Protein AF-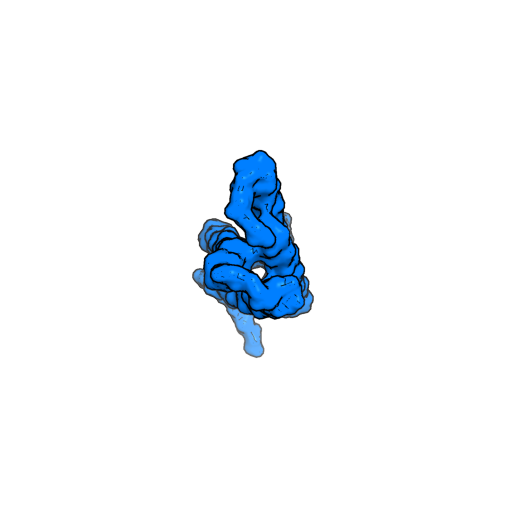A0AA87UXA3-F1 (afdb_monomer_lite)

Secondary structure (DSSP, 8-state):
------TT-HHHHHHHHHHHHHHHHHHHHHHHHHHH-TT-TTHHHHHIIIIIHHHHHHHHHHHHHHHHH----THHHHHHHHHHHHHHHHHHHHHHHTT---TTHHHHHHHHHHHHHHHHHHHHHHHHHTTTTPPPPTTTT--------

Foldseek 3Di:
DPDDLCLPALLVVQVVLLVQLLVQLLVVLVVVCCVPPVPDVDPPVLCCLLRVVLSVQLSCQQSVCCVVVSAHALVSLLVSLVVSLVVLQVVLVCCVVVVPPPPPNSVSNNVSSVSSNVSSVVSSVVCCVVVNHPPDPPPPPPPPPPDDD

Radius of gyration: 19.17 Å; chains: 1; bounding box: 57×32×57 Å

pLDDT: mean 79.08, std 15.42, range [34.88, 95.94]

Organism: NCBI:txid153730

Structure (mmCIF, N/CA/C/O backbone):
data_AF-A0AA87UXA3-F1
#
_entry.id   AF-A0AA87UXA3-F1
#
loop_
_atom_site.group_PDB
_atom_site.id
_atom_site.type_symbol
_atom_site.label_atom_id
_atom_site.label_alt_id
_atom_site.label_comp_id
_atom_site.label_asym_id
_atom_site.label_entity_id
_atom_site.label_seq_id
_atom_site.pdbx_PDB_ins_code
_atom_site.Cartn_x
_atom_site.Cartn_y
_atom_site.Cartn_z
_atom_site.occupancy
_atom_site.B_iso_or_equiv
_atom_site.auth_seq_id
_atom_site.auth_comp_id
_atom_site.auth_asym_id
_atom_site.auth_atom_id
_atom_site.pdbx_PDB_model_num
ATOM 1 N N . MET A 1 1 ? 9.590 -13.457 -29.062 1.00 35.91 1 MET A N 1
ATOM 2 C CA . MET A 1 1 ? 8.870 -12.183 -29.247 1.00 35.91 1 MET A CA 1
ATOM 3 C C . MET A 1 1 ? 9.373 -11.256 -28.170 1.00 35.91 1 MET A C 1
ATOM 5 O O . MET A 1 1 ? 8.974 -11.410 -27.021 1.00 35.91 1 MET A O 1
ATOM 9 N N . ASP A 1 2 ? 10.310 -10.388 -28.530 1.00 34.88 2 ASP A N 1
ATOM 10 C CA . ASP A 1 2 ? 10.776 -9.326 -27.649 1.00 34.88 2 ASP A CA 1
ATOM 11 C C . ASP A 1 2 ? 9.649 -8.304 -27.552 1.00 34.88 2 ASP A C 1
ATOM 13 O O . ASP A 1 2 ? 9.293 -7.643 -28.525 1.00 34.88 2 ASP A O 1
ATOM 17 N N . VAL A 1 3 ? 8.988 -8.277 -26.399 1.00 38.62 3 VAL A N 1
ATOM 18 C CA . VAL A 1 3 ? 7.979 -7.267 -26.102 1.00 38.62 3 VAL A CA 1
ATOM 19 C C . VAL A 1 3 ? 8.755 -5.980 -25.870 1.00 38.62 3 VAL A C 1
ATOM 21 O O . VAL A 1 3 ? 9.423 -5.855 -24.844 1.00 38.62 3 VAL A O 1
ATOM 24 N N . GLU A 1 4 ? 8.708 -5.055 -26.831 1.00 43.94 4 GLU A N 1
ATOM 25 C CA . GLU A 1 4 ? 9.166 -3.682 -26.616 1.00 43.94 4 GLU A CA 1
ATOM 26 C C . GLU A 1 4 ? 8.577 -3.194 -25.284 1.00 43.94 4 GLU A C 1
ATOM 28 O O . GLU A 1 4 ? 7.349 -3.223 -25.115 1.00 43.94 4 GLU A O 1
ATOM 33 N N . PRO A 1 5 ? 9.404 -2.789 -24.302 1.00 47.62 5 PRO A N 1
ATOM 34 C CA . PRO A 1 5 ? 8.876 -2.180 -23.098 1.00 47.62 5 PRO A CA 1
ATOM 35 C C . PRO A 1 5 ? 8.094 -0.956 -23.554 1.00 47.62 5 PRO A C 1
ATOM 37 O O . PRO A 1 5 ? 8.627 -0.092 -24.245 1.00 47.62 5 PRO A O 1
ATOM 40 N N . SER A 1 6 ? 6.801 -0.923 -23.240 1.00 48.78 6 SER A N 1
ATOM 41 C CA . SER A 1 6 ? 5.875 0.115 -23.676 1.00 48.78 6 SER A CA 1
ATOM 42 C C . SER A 1 6 ? 6.315 1.482 -23.137 1.00 48.78 6 SER A C 1
ATOM 44 O O . SER A 1 6 ? 5.823 1.955 -22.110 1.00 48.78 6 SER A O 1
ATOM 46 N N . HIS A 1 7 ? 7.239 2.135 -23.837 1.00 49.59 7 HIS A N 1
ATOM 47 C CA . HIS A 1 7 ? 7.732 3.475 -23.534 1.00 49.59 7 HIS A CA 1
ATOM 48 C C . HIS A 1 7 ? 6.637 4.542 -23.718 1.00 49.59 7 HIS A C 1
ATOM 50 O O . HIS A 1 7 ? 6.808 5.678 -23.285 1.00 49.59 7 HIS A O 1
ATOM 56 N N . GLY A 1 8 ? 5.491 4.181 -24.313 1.00 54.62 8 GLY A N 1
ATOM 57 C CA . GLY A 1 8 ? 4.381 5.096 -24.578 1.00 54.62 8 GLY A CA 1
ATOM 58 C C . GLY A 1 8 ? 3.551 5.499 -23.353 1.00 54.62 8 GLY A C 1
ATOM 59 O O . GLY A 1 8 ? 2.986 6.590 -23.353 1.00 54.62 8 GLY A O 1
ATOM 60 N N . HIS A 1 9 ? 3.473 4.672 -22.296 1.00 67.69 9 HIS A N 1
ATOM 61 C CA . HIS A 1 9 ? 2.507 4.892 -21.203 1.00 67.69 9 HIS A CA 1
ATOM 62 C C . HIS A 1 9 ? 3.033 4.477 -19.807 1.00 67.69 9 HIS A C 1
ATOM 64 O O . HIS A 1 9 ? 2.646 3.434 -19.276 1.00 67.69 9 HIS A O 1
ATOM 70 N N . PRO A 1 10 ? 3.871 5.307 -19.156 1.00 69.50 10 PRO A N 1
ATOM 71 C CA . PRO A 1 10 ? 4.518 4.992 -17.873 1.00 69.50 10 PRO A CA 1
ATOM 72 C C . PRO A 1 10 ? 3.536 4.786 -16.708 1.00 69.50 10 PRO A C 1
ATOM 74 O O . PRO A 1 10 ? 3.809 4.001 -15.802 1.00 69.50 10 PRO A O 1
ATOM 77 N N . VAL A 1 11 ? 2.370 5.439 -16.744 1.00 77.06 11 VAL A N 1
ATOM 78 C CA . VAL A 1 11 ? 1.296 5.246 -15.753 1.00 77.06 11 VAL A CA 1
ATOM 79 C C . VAL A 1 11 ? 0.658 3.862 -15.894 1.00 77.06 11 VAL A C 1
ATOM 81 O O . VAL A 1 11 ? 0.446 3.189 -14.891 1.00 77.06 11 VAL A O 1
ATOM 84 N N . LEU A 1 12 ? 0.410 3.398 -17.126 1.00 77.19 12 LEU A N 1
ATOM 85 C CA . LEU A 1 12 ? -0.132 2.056 -17.371 1.00 77.19 12 LEU A CA 1
ATOM 86 C C . LEU A 1 12 ? 0.876 0.969 -16.972 1.00 77.19 12 LEU A C 1
ATOM 88 O O . LEU A 1 12 ? 0.487 -0.037 -16.384 1.00 77.19 12 LEU A O 1
ATOM 92 N N . ALA A 1 13 ? 2.170 1.204 -17.212 1.00 74.31 13 ALA A N 1
ATOM 93 C CA . ALA A 1 13 ? 3.235 0.304 -16.769 1.00 74.31 13 ALA A CA 1
ATOM 94 C C . ALA A 1 13 ? 3.305 0.191 -15.232 1.00 74.31 13 ALA A C 1
ATOM 96 O O . ALA A 1 13 ? 3.486 -0.904 -14.705 1.00 74.31 13 ALA A O 1
ATOM 97 N N . ALA A 1 14 ? 3.102 1.298 -14.507 1.00 81.56 14 ALA A N 1
ATOM 98 C CA . ALA A 1 14 ? 3.055 1.306 -13.044 1.00 81.56 14 ALA A CA 1
ATOM 99 C C . ALA A 1 14 ? 1.743 0.734 -12.469 1.00 81.56 14 ALA A C 1
ATOM 101 O O . ALA A 1 14 ? 1.750 0.181 -11.368 1.00 81.56 14 ALA A O 1
ATOM 102 N N . ALA A 1 15 ? 0.628 0.823 -13.203 1.00 84.00 15 ALA A N 1
ATOM 103 C CA . ALA A 1 15 ? -0.689 0.394 -12.731 1.00 84.00 15 ALA A CA 1
ATOM 104 C C . ALA A 1 15 ? -0.759 -1.108 -12.413 1.00 84.00 15 ALA A C 1
ATOM 106 O O . ALA A 1 15 ? -1.374 -1.489 -11.420 1.00 84.00 15 ALA A O 1
ATOM 107 N N . GLY A 1 16 ? -0.097 -1.957 -13.208 1.00 86.38 16 GLY A N 1
ATOM 108 C CA . GLY A 1 16 ? -0.057 -3.405 -12.973 1.00 86.38 16 GLY A CA 1
ATOM 109 C C . GLY A 1 16 ? 0.545 -3.768 -11.606 1.00 86.38 16 GLY A C 1
ATOM 110 O O . GLY A 1 16 ? -0.147 -4.364 -10.779 1.00 86.38 16 GLY A O 1
ATOM 111 N N . PRO A 1 17 ? 1.801 -3.378 -11.321 1.00 87.25 17 PRO A N 1
ATOM 112 C CA . PRO A 1 17 ? 2.413 -3.554 -10.004 1.00 87.25 17 PRO A CA 1
ATOM 113 C C . PRO A 1 17 ? 1.609 -2.934 -8.858 1.00 87.25 17 PRO A C 1
ATOM 115 O O . PRO A 1 17 ? 1.471 -3.561 -7.809 1.00 87.25 17 PRO A O 1
ATOM 118 N N . VAL A 1 18 ? 1.046 -1.737 -9.059 1.00 90.56 18 VAL A N 1
ATOM 119 C CA . VAL A 1 18 ? 0.206 -1.063 -8.056 1.00 90.56 18 VAL A CA 1
ATOM 120 C C . VAL A 1 18 ? -1.025 -1.896 -7.709 1.00 90.56 18 VAL A C 1
ATOM 122 O O . VAL A 1 18 ? -1.293 -2.114 -6.529 1.00 90.56 18 VAL A O 1
ATOM 125 N N . ALA A 1 19 ? -1.732 -2.422 -8.710 1.00 91.81 19 ALA A N 1
ATOM 126 C CA . ALA A 1 19 ? -2.896 -3.273 -8.491 1.00 91.81 19 ALA A CA 1
ATOM 127 C C . ALA A 1 19 ? -2.530 -4.554 -7.723 1.00 91.81 19 ALA A C 1
ATOM 129 O O . ALA A 1 19 ? -3.233 -4.927 -6.787 1.00 91.81 19 ALA A O 1
ATOM 130 N N . ILE A 1 20 ? -1.406 -5.195 -8.065 1.00 92.50 20 ILE A N 1
ATOM 131 C CA . ILE A 1 20 ? -0.935 -6.407 -7.376 1.00 92.50 20 ILE A CA 1
ATOM 132 C C . ILE A 1 20 ? -0.653 -6.119 -5.897 1.00 92.50 20 ILE A C 1
ATOM 134 O O . ILE A 1 20 ? -1.119 -6.857 -5.029 1.00 92.50 20 ILE A O 1
ATOM 138 N N . VAL A 1 21 ? 0.083 -5.043 -5.599 1.00 93.69 21 VAL A N 1
ATOM 139 C CA . VAL A 1 21 ? 0.395 -4.659 -4.214 1.00 93.69 21 VAL A CA 1
ATOM 140 C C . VAL A 1 21 ? -0.877 -4.310 -3.446 1.00 93.69 21 VAL A C 1
ATOM 142 O O . VAL A 1 21 ? -1.034 -4.789 -2.328 1.00 93.69 21 VAL A O 1
ATOM 145 N N . ALA A 1 22 ? -1.795 -3.540 -4.036 1.00 93.06 22 ALA A N 1
ATOM 146 C CA . ALA A 1 22 ? -3.047 -3.152 -3.386 1.00 93.06 22 ALA A CA 1
ATOM 147 C C . ALA A 1 22 ? -3.920 -4.371 -3.043 1.00 93.06 22 ALA A C 1
ATOM 149 O O . ALA A 1 22 ? -4.446 -4.461 -1.936 1.00 93.06 22 ALA A O 1
ATOM 150 N N . VAL A 1 23 ? -4.033 -5.345 -3.954 1.00 94.75 23 VAL A N 1
ATOM 151 C CA . VAL A 1 23 ? -4.788 -6.585 -3.706 1.00 94.75 23 VAL A CA 1
ATOM 152 C C . VAL A 1 23 ? -4.121 -7.432 -2.619 1.00 94.75 23 VAL A C 1
ATOM 154 O O . VAL A 1 23 ? -4.810 -7.901 -1.713 1.00 94.75 23 VAL A O 1
ATOM 157 N N . LEU A 1 24 ? -2.794 -7.604 -2.667 1.00 93.50 24 LEU A N 1
ATOM 158 C CA . LEU A 1 24 ? -2.052 -8.339 -1.635 1.00 93.50 24 LEU A CA 1
ATOM 159 C C . LEU A 1 24 ? -2.188 -7.673 -0.262 1.00 93.50 24 LEU A C 1
ATOM 161 O O . LEU A 1 24 ? -2.478 -8.349 0.723 1.00 93.50 24 LEU A O 1
ATOM 165 N N . HIS A 1 25 ? -2.023 -6.352 -0.205 1.00 95.94 25 HIS A N 1
ATOM 166 C CA . HIS A 1 25 ? -2.160 -5.567 1.018 1.00 95.94 25 HIS A CA 1
ATOM 167 C C . HIS A 1 25 ? -3.565 -5.678 1.605 1.00 95.94 25 HIS A C 1
ATOM 169 O O . HIS A 1 25 ? -3.700 -5.959 2.797 1.00 95.94 25 HIS A O 1
ATOM 175 N N . ALA A 1 26 ? -4.598 -5.516 0.774 1.00 93.06 26 ALA A N 1
ATOM 176 C CA . ALA A 1 26 ? -5.981 -5.636 1.206 1.00 93.06 26 ALA A CA 1
ATOM 177 C C . ALA A 1 26 ? -6.280 -7.042 1.737 1.00 93.06 26 ALA A C 1
ATOM 179 O O . ALA A 1 26 ? -6.856 -7.172 2.816 1.00 93.06 26 ALA A O 1
ATOM 180 N N . ALA A 1 27 ? -5.850 -8.091 1.032 1.00 93.19 27 ALA A N 1
ATOM 181 C CA . ALA A 1 27 ? -6.078 -9.473 1.444 1.00 93.19 27 ALA A CA 1
ATOM 182 C C . ALA A 1 27 ? -5.387 -9.804 2.777 1.00 93.19 27 ALA A C 1
ATOM 184 O O . ALA A 1 27 ? -6.036 -10.299 3.699 1.00 93.19 27 ALA A O 1
ATOM 185 N N . VAL A 1 28 ? -4.092 -9.490 2.904 1.00 93.88 28 VAL A N 1
ATOM 186 C CA . VAL A 1 28 ? -3.310 -9.794 4.113 1.00 93.88 28 VAL A CA 1
ATOM 187 C C . VAL A 1 28 ? -3.802 -8.975 5.304 1.00 93.88 28 VAL A C 1
ATOM 189 O O . VAL A 1 28 ? -4.028 -9.536 6.374 1.00 93.88 28 VAL A O 1
ATOM 192 N N . SER A 1 29 ? -4.038 -7.673 5.127 1.00 91.12 29 SER A N 1
ATOM 193 C CA . SER A 1 29 ? -4.539 -6.819 6.210 1.00 91.12 29 SER A CA 1
ATOM 194 C C . SER A 1 29 ? -5.933 -7.248 6.665 1.00 91.12 29 SER A C 1
ATOM 196 O O . SER A 1 29 ? -6.178 -7.336 7.863 1.00 91.12 29 SER A O 1
ATOM 198 N N . THR A 1 30 ? -6.830 -7.595 5.735 1.00 89.19 30 THR A N 1
ATOM 199 C CA . THR A 1 30 ? -8.170 -8.098 6.087 1.00 89.19 30 THR A CA 1
ATOM 200 C C . THR A 1 30 ? -8.087 -9.409 6.866 1.00 89.19 30 THR A C 1
ATOM 202 O O . THR A 1 30 ? -8.783 -9.563 7.866 1.00 89.19 30 THR A O 1
ATOM 205 N N . ALA A 1 31 ? -7.210 -10.332 6.457 1.00 89.69 31 ALA A N 1
ATOM 206 C CA . ALA A 1 31 ? -7.006 -11.591 7.168 1.00 89.69 31 ALA A CA 1
ATOM 207 C C . ALA A 1 31 ? -6.466 -11.376 8.594 1.00 89.69 31 ALA A C 1
ATOM 209 O O . ALA A 1 31 ? -6.929 -12.032 9.524 1.00 89.69 31 ALA A O 1
ATOM 210 N N . ILE A 1 32 ? -5.530 -10.437 8.780 1.00 88.06 32 ILE A N 1
ATOM 211 C CA . ILE A 1 32 ? -4.997 -10.083 10.105 1.00 88.06 32 ILE A CA 1
ATOM 212 C C . ILE A 1 32 ? -6.095 -9.479 10.984 1.00 88.06 32 ILE A C 1
ATOM 214 O O . ILE A 1 32 ? -6.258 -9.909 12.122 1.00 88.06 32 ILE A O 1
ATOM 218 N N . ILE A 1 33 ? -6.869 -8.525 10.461 1.00 84.44 33 ILE A N 1
ATOM 219 C CA . ILE A 1 33 ? -7.955 -7.877 11.211 1.00 84.44 33 ILE A CA 1
ATOM 220 C C . ILE A 1 33 ? -8.983 -8.922 11.657 1.00 84.44 33 ILE A C 1
ATOM 222 O O . ILE A 1 33 ? -9.305 -8.989 12.839 1.00 84.44 33 ILE A O 1
ATOM 226 N N . ALA A 1 34 ? -9.419 -9.796 10.744 1.00 84.19 34 ALA A N 1
ATOM 227 C CA . ALA A 1 34 ? -10.364 -10.866 11.056 1.00 84.19 34 ALA A CA 1
ATOM 228 C C . ALA A 1 34 ? -9.839 -11.853 12.118 1.00 84.19 34 ALA A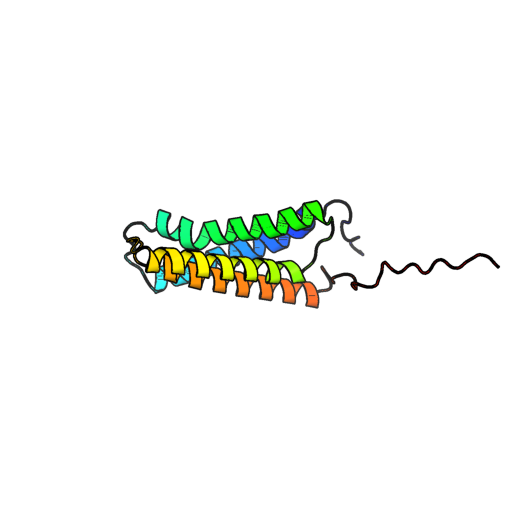 C 1
ATOM 230 O O . ALA A 1 34 ? -10.634 -12.442 12.846 1.00 84.19 34 ALA A O 1
ATOM 231 N N . ALA A 1 35 ? -8.519 -12.045 12.207 1.00 85.19 35 ALA A N 1
ATOM 232 C CA . ALA A 1 35 ? -7.899 -12.945 13.176 1.00 85.19 35 ALA A CA 1
ATOM 233 C C . ALA A 1 35 ? -7.661 -12.303 14.556 1.00 85.19 35 ALA A C 1
ATOM 235 O O . ALA A 1 35 ? -7.709 -13.008 15.562 1.00 85.19 35 ALA A O 1
ATOM 236 N N . VAL A 1 36 ? -7.362 -11.000 14.614 1.00 82.00 36 VAL A N 1
ATOM 237 C CA . VAL A 1 36 ? -6.942 -10.311 15.850 1.00 82.00 36 VAL A CA 1
ATOM 238 C C . VAL A 1 36 ? -8.105 -9.600 16.546 1.00 82.00 36 VAL A C 1
ATOM 240 O O . VAL A 1 36 ? -8.145 -9.565 17.774 1.00 82.00 36 VAL A O 1
ATOM 243 N N . GLU A 1 37 ? -9.064 -9.064 15.790 1.00 74.25 37 GLU A N 1
ATOM 244 C CA . GLU A 1 37 ? -10.203 -8.307 16.322 1.00 74.25 37 GLU A CA 1
ATOM 245 C C . GLU A 1 37 ? -11.507 -8.758 15.630 1.00 74.25 37 GLU A C 1
ATOM 247 O O . GLU A 1 37 ? -11.981 -8.102 14.704 1.00 74.25 37 GLU A O 1
ATOM 252 N N . PRO A 1 38 ? -12.113 -9.889 16.043 1.00 69.31 38 PRO A N 1
ATOM 253 C CA . PRO A 1 38 ? -13.330 -10.400 15.402 1.00 69.31 38 PRO A CA 1
ATOM 254 C C . PRO A 1 38 ? -14.580 -9.540 15.672 1.00 69.31 38 PRO A C 1
ATOM 256 O O . PRO A 1 38 ? -15.500 -9.538 14.860 1.00 69.31 38 PRO A O 1
ATOM 259 N N . ASP A 1 39 ? -14.599 -8.774 16.769 1.00 76.44 39 ASP A N 1
ATOM 260 C CA . ASP A 1 39 ? -15.772 -8.026 17.251 1.00 76.44 39 ASP A CA 1
ATOM 261 C C . ASP A 1 39 ? -15.639 -6.499 17.066 1.00 76.44 39 ASP A C 1
ATOM 263 O O . ASP A 1 39 ? -15.984 -5.713 17.954 1.00 76.44 39 ASP A O 1
ATOM 267 N N . VAL A 1 40 ? -15.109 -6.043 15.924 1.00 71.75 40 VAL A N 1
ATOM 268 C CA . VAL A 1 40 ? -14.972 -4.602 15.638 1.00 71.75 40 VAL A CA 1
ATOM 269 C C . VAL A 1 40 ? -16.362 -3.967 15.441 1.00 71.75 40 VAL A C 1
ATOM 271 O O . VAL A 1 40 ? -17.072 -4.338 14.504 1.00 71.75 40 VAL A O 1
ATOM 274 N N . PRO A 1 41 ? -16.756 -2.972 16.265 1.00 62.72 41 PRO A N 1
ATOM 275 C CA . PRO A 1 41 ? -18.116 -2.420 16.278 1.00 62.72 41 PRO A CA 1
ATOM 276 C C . PRO A 1 41 ? -18.492 -1.609 15.021 1.00 62.72 41 PRO A C 1
ATOM 278 O O . PRO A 1 41 ? -19.669 -1.324 14.822 1.00 62.72 41 PRO A O 1
ATOM 281 N N . ASP A 1 42 ? -17.524 -1.279 14.158 1.00 76.75 42 ASP A N 1
ATOM 282 C CA . ASP A 1 42 ? -17.748 -0.781 12.792 1.00 76.75 42 ASP A CA 1
ATOM 283 C C . ASP A 1 42 ? -16.595 -1.219 11.871 1.00 76.75 42 ASP A C 1
ATOM 285 O O . ASP A 1 42 ? -15.609 -0.502 11.656 1.00 76.75 42 ASP A O 1
ATOM 289 N N . LEU A 1 43 ? -16.701 -2.448 11.356 1.00 80.88 43 LEU A N 1
ATOM 290 C CA . LEU A 1 43 ? -15.686 -3.050 10.488 1.00 80.88 43 LEU A CA 1
ATOM 291 C C . LEU A 1 43 ? -15.437 -2.217 9.223 1.00 80.88 43 LEU A C 1
ATOM 293 O O . LEU A 1 43 ? -14.307 -2.167 8.743 1.00 80.88 43 LEU A O 1
ATOM 297 N N . ALA A 1 44 ? -16.463 -1.552 8.686 1.00 83.94 44 ALA A N 1
ATOM 298 C CA . ALA A 1 44 ? -16.352 -0.809 7.436 1.00 83.94 44 ALA A CA 1
ATOM 299 C C . ALA A 1 44 ? -15.491 0.447 7.608 1.00 83.94 44 ALA A C 1
ATOM 301 O O . ALA A 1 44 ? -14.556 0.653 6.831 1.00 83.94 44 ALA A O 1
ATOM 302 N N . VAL A 1 45 ? -15.754 1.258 8.639 1.00 81.44 45 VAL A N 1
ATOM 303 C CA . VAL A 1 45 ? -14.948 2.457 8.927 1.00 81.44 45 VAL A CA 1
ATOM 304 C C . VAL A 1 45 ? -13.524 2.069 9.313 1.00 81.44 45 VAL A C 1
ATOM 306 O O . VAL A 1 45 ? -12.565 2.669 8.823 1.00 81.44 45 VAL A O 1
ATOM 309 N N . TYR A 1 46 ? -13.376 1.033 10.136 1.00 82.50 46 TYR A N 1
ATOM 310 C CA . TYR A 1 46 ? -12.070 0.531 10.546 1.00 82.50 46 TYR A CA 1
ATOM 311 C C . TYR A 1 46 ? -11.242 0.053 9.345 1.00 82.50 46 TYR A C 1
ATOM 313 O O . TYR A 1 46 ? -10.096 0.468 9.175 1.00 82.50 46 TYR A O 1
ATOM 321 N N . TRP A 1 47 ? -11.836 -0.752 8.461 1.00 88.06 47 TRP A N 1
ATOM 322 C CA . TRP A 1 47 ? -11.184 -1.243 7.248 1.00 88.06 47 TRP A CA 1
ATOM 323 C C . TRP A 1 47 ? -10.854 -0.109 6.270 1.00 88.06 47 TRP A C 1
ATOM 325 O O . TRP A 1 47 ? -9.762 -0.076 5.702 1.00 88.06 47 TRP A O 1
ATOM 335 N N . LEU A 1 48 ? -11.756 0.862 6.106 1.00 88.94 48 LEU A N 1
ATOM 336 C CA . LEU A 1 48 ? -11.533 2.028 5.250 1.00 88.94 48 LEU A CA 1
ATOM 337 C C . LEU A 1 48 ? -10.300 2.828 5.701 1.00 88.94 48 LEU A C 1
ATOM 339 O O . LEU A 1 48 ? -9.450 3.174 4.879 1.00 88.94 48 LEU A O 1
ATOM 343 N N . GLN A 1 49 ? -10.201 3.100 7.003 1.00 85.44 49 GLN A N 1
ATOM 344 C CA . GLN A 1 49 ? -9.123 3.893 7.597 1.00 85.44 49 GLN A CA 1
ATOM 345 C C . GLN A 1 49 ? -7.803 3.125 7.651 1.00 85.44 49 GLN A C 1
ATOM 347 O O . GLN A 1 49 ? -6.758 3.663 7.289 1.00 85.44 49 GLN A O 1
ATOM 352 N N . ALA A 1 50 ? -7.846 1.865 8.081 1.00 85.06 50 ALA A N 1
ATOM 353 C CA . ALA A 1 50 ? -6.645 1.073 8.283 1.00 85.06 50 ALA A CA 1
ATOM 354 C C . ALA A 1 50 ? -6.110 0.486 6.975 1.00 85.06 50 ALA A C 1
ATOM 356 O O . ALA A 1 50 ? -4.901 0.404 6.818 1.00 85.06 50 ALA A O 1
ATOM 357 N N . VAL A 1 51 ? -6.957 0.083 6.025 1.00 88.94 51 VAL A N 1
ATOM 358 C CA . VAL A 1 51 ? -6.535 -0.679 4.835 1.00 88.94 51 VAL A CA 1
ATOM 359 C C . VAL A 1 51 ? -6.617 0.164 3.567 1.00 88.94 51 VAL A C 1
ATOM 361 O O . VAL A 1 51 ? -5.616 0.326 2.865 1.00 88.94 51 VAL A O 1
ATOM 364 N N . LEU A 1 52 ? -7.785 0.736 3.272 1.00 91.44 52 LEU A N 1
ATOM 365 C CA . LEU A 1 52 ? -8.001 1.396 1.984 1.00 91.44 52 LEU A CA 1
ATOM 366 C C . LEU A 1 52 ? -7.216 2.707 1.860 1.00 91.44 52 LEU A C 1
ATOM 368 O O . LEU A 1 52 ? -6.554 2.931 0.847 1.00 91.44 52 LEU A O 1
ATOM 372 N N . LEU A 1 53 ? -7.269 3.563 2.881 1.00 89.06 53 LEU A N 1
ATOM 373 C CA . LEU A 1 53 ? -6.618 4.877 2.870 1.00 89.06 53 LEU A CA 1
ATOM 374 C C . LEU A 1 53 ? -5.097 4.800 2.647 1.00 89.06 53 LEU A C 1
ATOM 376 O O . LEU A 1 53 ? -4.610 5.490 1.747 1.00 89.06 53 LEU A O 1
ATOM 380 N N . PRO A 1 54 ? -4.339 3.941 3.360 1.00 88.94 54 PRO A N 1
ATOM 381 C CA . PRO A 1 54 ? -2.914 3.751 3.089 1.00 88.94 54 PRO A CA 1
ATOM 382 C C . PRO A 1 54 ? -2.636 3.259 1.667 1.00 88.94 54 PRO A C 1
ATOM 384 O O . PRO A 1 54 ? -1.743 3.785 1.002 1.00 88.94 54 PRO A O 1
ATOM 387 N N . SER A 1 55 ? -3.432 2.304 1.174 1.00 92.44 55 SER A N 1
ATOM 388 C CA . SER A 1 55 ? -3.317 1.780 -0.193 1.00 92.44 55 SER A CA 1
ATOM 389 C C . SER A 1 55 ? -3.558 2.857 -1.254 1.00 92.44 55 SER A C 1
ATOM 391 O O . SER A 1 55 ? -2.790 2.968 -2.209 1.00 92.44 55 SER A O 1
ATOM 393 N N . LEU A 1 56 ? -4.592 3.686 -1.082 1.00 92.31 56 LEU A N 1
ATOM 394 C CA . LEU A 1 56 ? -4.905 4.787 -1.996 1.00 92.31 56 LEU A CA 1
ATOM 395 C C . LEU A 1 56 ? -3.828 5.872 -1.960 1.00 92.31 56 LEU A C 1
ATOM 397 O O . LEU A 1 56 ? -3.370 6.309 -3.016 1.00 92.31 56 LEU A O 1
ATOM 401 N N . GLY A 1 57 ? -3.393 6.278 -0.764 1.00 90.25 57 GLY A N 1
ATOM 402 C CA . GLY A 1 57 ? -2.321 7.259 -0.600 1.00 90.25 57 GLY A CA 1
ATOM 403 C C . GLY A 1 57 ? -1.033 6.797 -1.278 1.00 90.25 57 GLY A C 1
ATOM 404 O O . GLY A 1 57 ? -0.432 7.540 -2.054 1.00 90.25 57 GLY A O 1
ATOM 405 N N . TRP A 1 58 ? -0.658 5.536 -1.071 1.00 95.56 58 TRP A N 1
ATOM 406 C CA . TRP A 1 58 ? 0.481 4.917 -1.741 1.00 95.56 58 TRP A CA 1
ATOM 407 C C . TRP A 1 58 ? 0.328 4.863 -3.265 1.00 95.56 58 TRP A C 1
ATOM 409 O O . TRP A 1 58 ? 1.227 5.291 -3.992 1.00 95.56 58 TRP A O 1
ATOM 419 N N . ALA A 1 59 ? -0.812 4.379 -3.763 1.00 91.81 59 ALA A N 1
ATOM 420 C CA . ALA A 1 59 ? -1.069 4.262 -5.195 1.00 91.81 59 ALA A CA 1
ATOM 421 C C . ALA A 1 59 ? -0.988 5.627 -5.894 1.00 91.81 59 ALA A C 1
ATOM 423 O O . ALA A 1 59 ? -0.375 5.740 -6.956 1.00 91.81 59 ALA A O 1
ATOM 424 N N . LEU A 1 60 ? -1.535 6.679 -5.276 1.00 92.25 60 LEU A N 1
ATOM 425 C CA . LEU A 1 60 ? -1.444 8.049 -5.785 1.00 92.25 60 LEU A CA 1
ATOM 426 C C . LEU A 1 60 ? 0.004 8.548 -5.846 1.00 92.25 60 LEU A C 1
ATOM 428 O O . LEU A 1 60 ? 0.379 9.170 -6.840 1.00 92.25 60 LEU A O 1
ATOM 432 N N . LEU A 1 61 ? 0.835 8.244 -4.844 1.00 89.88 61 LEU A N 1
ATOM 433 C CA . LEU A 1 61 ? 2.259 8.597 -4.865 1.00 89.88 61 LEU A CA 1
ATOM 434 C C . LEU A 1 61 ? 2.991 7.907 -6.021 1.00 89.88 61 LEU A C 1
ATOM 436 O O . LEU A 1 61 ? 3.727 8.558 -6.767 1.00 89.88 61 LEU A O 1
ATOM 440 N N . VAL A 1 62 ? 2.767 6.604 -6.205 1.00 88.38 62 VAL A N 1
ATOM 441 C CA . VAL A 1 62 ? 3.417 5.826 -7.270 1.00 88.38 62 VAL A CA 1
ATOM 442 C C . VAL A 1 62 ? 2.969 6.302 -8.653 1.00 88.38 62 VAL A C 1
ATOM 444 O O . VAL A 1 62 ? 3.811 6.583 -9.510 1.00 88.38 62 VAL A O 1
ATOM 447 N N . LEU A 1 63 ? 1.657 6.424 -8.877 1.00 86.19 63 LEU A N 1
ATOM 448 C CA . LEU A 1 63 ? 1.095 6.828 -10.168 1.00 86.19 63 LEU A CA 1
ATOM 449 C C . LEU A 1 63 ? 1.391 8.298 -10.485 1.00 86.19 63 LEU A C 1
ATOM 451 O O . LEU A 1 63 ? 1.755 8.614 -11.618 1.00 86.19 63 LEU A O 1
ATOM 455 N N . GLY A 1 64 ? 1.306 9.188 -9.493 1.00 85.62 64 GLY A N 1
ATOM 456 C CA . GLY A 1 64 ? 1.663 10.598 -9.641 1.00 85.62 64 GLY A CA 1
ATOM 457 C C . GLY A 1 64 ? 3.132 10.769 -10.021 1.00 85.62 64 GLY A C 1
ATOM 458 O O . GLY A 1 64 ? 3.458 11.499 -10.959 1.00 85.62 64 GLY A O 1
ATOM 459 N N . ARG A 1 65 ? 4.031 10.013 -9.383 1.00 84.88 65 ARG A N 1
ATOM 460 C CA . ARG A 1 65 ? 5.450 10.006 -9.749 1.00 84.88 65 ARG A CA 1
ATOM 461 C C . ARG A 1 65 ? 5.674 9.452 -11.157 1.00 84.88 65 ARG A C 1
ATOM 463 O O . ARG A 1 65 ? 6.438 10.050 -11.914 1.00 84.88 65 ARG A O 1
ATOM 470 N N . ALA A 1 66 ? 5.000 8.366 -11.538 1.00 81.06 66 ALA A N 1
ATOM 471 C CA . ALA A 1 66 ? 5.080 7.820 -12.896 1.00 81.06 66 ALA A CA 1
ATOM 472 C C . ALA A 1 66 ? 4.587 8.823 -13.958 1.00 81.06 66 ALA A C 1
ATOM 474 O O . ALA A 1 66 ? 5.181 8.912 -15.034 1.00 81.06 66 ALA A O 1
ATOM 475 N N . ALA A 1 67 ? 3.553 9.612 -13.647 1.00 82.69 67 ALA A N 1
ATOM 476 C CA . ALA A 1 67 ? 3.046 10.667 -14.522 1.00 82.69 67 ALA A CA 1
ATOM 477 C C . ALA A 1 67 ? 4.049 11.822 -14.688 1.00 82.69 67 ALA A C 1
ATOM 479 O O . ALA A 1 67 ? 4.283 12.273 -15.809 1.00 82.69 67 ALA A O 1
ATOM 480 N N . VAL A 1 68 ? 4.677 12.269 -13.594 1.00 84.38 68 VAL A N 1
ATOM 481 C CA . VAL A 1 68 ? 5.623 13.400 -13.609 1.00 84.38 68 VAL A CA 1
ATOM 482 C C . VAL A 1 68 ? 6.964 13.019 -14.244 1.00 84.38 68 VAL A C 1
ATOM 484 O O . VAL A 1 68 ? 7.481 13.751 -15.083 1.00 84.38 68 VAL A O 1
ATOM 487 N N . TRP A 1 69 ? 7.529 11.865 -13.880 1.00 78.38 69 TRP A N 1
ATOM 488 C CA . TRP A 1 69 ? 8.895 11.475 -14.264 1.00 78.38 69 TRP A CA 1
ATOM 489 C C . TRP A 1 69 ? 8.946 10.622 -15.534 1.00 78.38 69 TRP A C 1
ATOM 491 O O . TRP A 1 69 ? 10.030 10.320 -16.028 1.00 78.38 69 TRP A O 1
ATOM 501 N N . LYS A 1 70 ? 7.780 10.208 -16.051 1.00 75.31 70 LYS A N 1
ATOM 502 C CA . LYS A 1 70 ? 7.596 9.394 -17.264 1.00 75.31 70 LYS A CA 1
ATOM 503 C C . LYS A 1 70 ? 8.444 8.114 -17.336 1.00 75.31 70 LYS A C 1
ATOM 505 O O . LYS A 1 70 ? 8.676 7.583 -18.418 1.00 75.31 70 LYS A O 1
ATOM 510 N N . ARG A 1 71 ? 8.905 7.601 -16.194 1.00 68.81 71 ARG A N 1
ATOM 511 C CA . ARG A 1 71 ? 9.751 6.407 -16.090 1.00 68.81 71 ARG A CA 1
ATOM 512 C C . ARG A 1 71 ? 9.186 5.479 -15.007 1.00 68.81 71 ARG A C 1
ATOM 514 O O . ARG A 1 71 ? 9.003 5.935 -13.874 1.00 68.81 71 ARG A O 1
ATOM 521 N N . PRO A 1 72 ? 8.901 4.203 -15.320 1.00 65.88 72 PRO A N 1
ATOM 522 C CA . PRO A 1 72 ? 8.555 3.220 -14.304 1.00 65.88 72 PRO A CA 1
ATOM 523 C C . PRO A 1 72 ? 9.821 2.826 -13.532 1.00 65.88 72 PRO A C 1
ATOM 525 O O . PRO A 1 72 ? 10.902 2.744 -14.108 1.00 65.88 72 PRO A O 1
ATOM 528 N N . SER A 1 73 ? 9.714 2.620 -12.219 1.00 72.81 73 SER A N 1
ATOM 529 C CA . SER A 1 73 ? 10.877 2.264 -11.401 1.00 72.81 73 SER A CA 1
ATOM 530 C C . SER A 1 73 ? 10.450 1.467 -10.172 1.00 72.81 73 SER A C 1
ATOM 532 O O . SER A 1 73 ? 9.619 1.915 -9.376 1.00 72.81 73 SER A O 1
ATOM 534 N N . ALA A 1 74 ? 10.998 0.255 -10.059 1.00 75.94 74 ALA A N 1
ATOM 535 C CA . ALA A 1 74 ? 10.615 -0.720 -9.042 1.00 75.94 74 ALA A CA 1
ATOM 536 C C . ALA A 1 74 ? 11.055 -0.275 -7.641 1.00 75.94 74 ALA A C 1
ATOM 538 O O . ALA A 1 74 ? 10.310 -0.469 -6.680 1.00 75.94 74 ALA A O 1
ATOM 539 N N . PHE A 1 75 ? 12.209 0.395 -7.529 1.00 79.38 75 PHE A N 1
ATOM 540 C CA . PHE A 1 75 ? 12.689 0.989 -6.277 1.00 79.38 75 PHE A CA 1
ATOM 541 C C . PHE A 1 75 ? 11.636 1.881 -5.599 1.00 79.38 75 PHE A C 1
ATOM 543 O O . PHE A 1 75 ? 11.465 1.862 -4.379 1.00 79.38 75 PHE A O 1
ATOM 550 N N . TRP A 1 76 ? 10.876 2.631 -6.395 1.00 83.94 76 TRP A N 1
ATOM 551 C CA . TRP A 1 76 ? 9.898 3.575 -5.866 1.00 83.94 76 TRP A CA 1
ATOM 552 C C . TRP A 1 76 ? 8.646 2.938 -5.285 1.00 83.94 76 TRP A C 1
ATOM 554 O O . TRP A 1 76 ? 7.992 3.586 -4.471 1.00 83.94 76 TRP A O 1
ATOM 564 N N . LEU A 1 77 ? 8.321 1.694 -5.644 1.00 81.19 77 LEU A N 1
ATOM 565 C CA . LEU A 1 77 ? 7.229 0.968 -4.992 1.00 81.19 77 LEU A CA 1
ATOM 566 C C . LEU A 1 77 ? 7.516 0.851 -3.489 1.00 81.19 77 LEU A C 1
ATOM 568 O O . LEU A 1 77 ? 6.680 1.229 -2.672 1.00 81.19 77 LEU A O 1
ATOM 572 N N . GLY A 1 78 ? 8.736 0.432 -3.136 1.00 82.44 78 GLY A N 1
ATOM 573 C CA . GLY A 1 78 ? 9.186 0.348 -1.746 1.00 82.44 78 GLY A CA 1
ATOM 574 C C . GLY A 1 78 ? 9.393 1.719 -1.097 1.00 82.44 78 GLY A C 1
ATOM 575 O O . GLY A 1 78 ? 8.902 1.951 0.005 1.00 82.44 78 GLY A O 1
ATOM 576 N N . ALA A 1 79 ? 10.067 2.655 -1.779 1.00 87.06 79 ALA A N 1
ATOM 577 C CA . ALA A 1 79 ? 10.361 3.974 -1.206 1.00 87.06 79 ALA A CA 1
ATOM 578 C C . ALA A 1 79 ? 9.088 4.776 -0.860 1.00 87.06 79 ALA A C 1
ATOM 580 O O . ALA A 1 79 ? 8.996 5.359 0.219 1.00 87.06 79 ALA A O 1
ATOM 581 N N . SER A 1 80 ? 8.075 4.758 -1.736 1.00 88.88 80 SER A N 1
ATOM 582 C CA . SER A 1 80 ? 6.778 5.396 -1.457 1.00 88.88 80 SER A CA 1
ATOM 583 C C . SER A 1 80 ? 6.009 4.703 -0.333 1.00 88.88 80 SER A C 1
ATOM 585 O O . SER A 1 80 ? 5.362 5.383 0.459 1.00 88.88 80 SER A O 1
ATOM 587 N N . ALA A 1 81 ? 6.101 3.376 -0.208 1.00 89.50 81 ALA A N 1
ATOM 588 C CA . ALA A 1 81 ? 5.489 2.666 0.913 1.00 89.50 81 ALA A CA 1
ATOM 589 C C . ALA A 1 81 ? 6.158 3.036 2.248 1.00 89.50 81 ALA A C 1
ATOM 591 O O . ALA A 1 81 ? 5.473 3.188 3.255 1.00 89.50 81 ALA A O 1
ATOM 592 N N . GLY A 1 82 ? 7.472 3.290 2.252 1.00 89.19 82 GLY A N 1
ATOM 593 C CA . GLY A 1 82 ? 8.179 3.825 3.420 1.00 89.19 82 GLY A CA 1
ATOM 594 C C . GLY A 1 82 ? 7.661 5.202 3.860 1.00 89.19 82 GLY A C 1
ATOM 595 O O . GLY A 1 82 ? 7.490 5.438 5.056 1.00 89.19 82 GLY A O 1
ATOM 596 N N . LEU A 1 83 ? 7.330 6.088 2.912 1.00 91.50 83 LEU A N 1
ATOM 597 C CA . LEU A 1 83 ? 6.682 7.373 3.223 1.00 91.50 83 LEU A CA 1
ATOM 598 C C . LEU A 1 83 ? 5.300 7.181 3.860 1.00 91.50 83 LEU A C 1
ATOM 600 O O . LEU A 1 83 ? 4.939 7.918 4.774 1.00 91.50 83 LEU A O 1
ATOM 604 N N . VAL A 1 84 ? 4.543 6.178 3.411 1.00 92.88 84 VAL A N 1
ATOM 605 C CA . VAL A 1 84 ? 3.222 5.849 3.970 1.00 92.88 84 VAL A CA 1
ATOM 606 C C . VAL A 1 84 ? 3.351 5.286 5.386 1.00 92.88 84 VAL A C 1
ATOM 608 O O . VAL A 1 84 ? 2.559 5.659 6.245 1.00 92.88 84 VAL A O 1
ATOM 611 N N . VAL A 1 85 ? 4.380 4.477 5.670 1.00 92.25 85 VAL A N 1
ATOM 612 C CA . VAL A 1 85 ? 4.709 4.040 7.040 1.00 92.25 85 VAL A CA 1
ATOM 613 C C . VAL A 1 85 ? 5.016 5.237 7.935 1.00 92.25 85 VAL A C 1
ATOM 615 O O . VAL A 1 85 ? 4.454 5.340 9.023 1.00 92.25 85 VAL A O 1
ATOM 618 N N . LEU A 1 86 ? 5.856 6.171 7.479 1.00 94.38 86 LEU A N 1
ATOM 619 C CA . LEU A 1 86 ? 6.164 7.378 8.249 1.00 94.38 86 LEU A CA 1
ATOM 620 C C . LEU A 1 86 ? 4.901 8.211 8.520 1.00 94.38 86 LEU A C 1
ATOM 622 O O . LEU A 1 86 ? 4.671 8.616 9.657 1.00 94.38 86 LEU A O 1
ATOM 626 N N . ALA A 1 87 ? 4.064 8.426 7.502 1.00 91.50 87 ALA A N 1
ATOM 627 C CA . ALA A 1 87 ? 2.802 9.148 7.647 1.00 91.50 87 ALA A CA 1
ATOM 628 C C . ALA A 1 87 ? 1.855 8.445 8.632 1.00 91.50 87 ALA A C 1
ATOM 630 O O . ALA A 1 87 ? 1.329 9.095 9.531 1.00 91.50 87 ALA A O 1
ATOM 631 N N . ALA A 1 88 ? 1.702 7.122 8.527 1.00 90.19 88 ALA A N 1
ATOM 632 C CA . ALA A 1 88 ? 0.906 6.314 9.448 1.00 90.19 88 ALA A CA 1
ATOM 633 C C . ALA A 1 88 ? 1.396 6.440 10.897 1.00 90.19 88 ALA A C 1
ATOM 635 O O . ALA A 1 88 ? 0.583 6.621 11.802 1.00 90.19 88 ALA A O 1
ATOM 636 N N . PHE A 1 89 ? 2.714 6.411 11.119 1.00 90.38 89 PHE A N 1
ATOM 637 C CA . PHE A 1 89 ? 3.306 6.637 12.439 1.00 90.38 89 PHE A CA 1
ATOM 638 C C . PHE A 1 89 ? 2.996 8.030 12.986 1.00 90.38 89 PHE A C 1
ATOM 640 O O . PHE A 1 89 ? 2.587 8.151 14.140 1.00 90.38 89 PHE A O 1
ATOM 647 N N . VAL A 1 90 ? 3.161 9.078 12.174 1.00 91.75 90 VAL A N 1
ATOM 648 C CA . VAL A 1 90 ? 2.856 10.457 12.583 1.00 91.75 90 VAL A CA 1
ATOM 649 C C . VAL A 1 90 ? 1.369 10.604 12.910 1.00 91.75 90 VAL A C 1
ATOM 651 O O . VAL A 1 90 ? 1.026 11.152 13.954 1.00 91.75 90 VAL A O 1
ATOM 654 N N . THR A 1 91 ? 0.476 10.072 12.074 1.00 88.88 91 THR A N 1
ATOM 655 C CA . THR A 1 91 ? -0.972 10.103 12.318 1.00 88.88 91 THR A CA 1
ATOM 656 C C . THR A 1 91 ? -1.346 9.349 13.592 1.00 88.88 91 THR A C 1
ATOM 658 O O . THR A 1 91 ? -2.075 9.888 14.422 1.00 88.88 91 THR A O 1
ATOM 661 N N . ALA A 1 92 ? -0.816 8.141 13.792 1.00 88.00 92 ALA A N 1
ATOM 662 C CA . ALA A 1 92 ? -1.035 7.366 15.009 1.00 88.00 92 ALA A CA 1
ATOM 663 C C . ALA A 1 92 ? -0.548 8.118 16.258 1.00 88.00 92 ALA A C 1
ATOM 665 O O . ALA A 1 92 ? -1.265 8.180 17.256 1.00 88.00 92 ALA A O 1
ATOM 666 N N . PHE A 1 93 ? 0.629 8.745 16.187 1.00 88.31 93 PHE A N 1
ATOM 667 C CA . PHE A 1 93 ? 1.171 9.562 17.271 1.00 88.31 93 PHE A CA 1
ATOM 668 C C . PHE A 1 93 ? 0.264 10.754 17.603 1.00 88.31 93 PHE A C 1
ATOM 670 O O . PHE A 1 93 ? -0.040 10.975 18.773 1.00 88.31 93 PHE A O 1
ATOM 677 N N . LEU A 1 94 ? -0.222 11.485 16.595 1.00 88.25 94 LEU A N 1
ATOM 678 C CA . LEU A 1 94 ? -1.135 12.617 16.796 1.00 88.25 94 LEU A CA 1
ATOM 679 C C . LEU A 1 94 ? -2.472 12.192 17.416 1.00 88.25 94 LEU A C 1
ATOM 681 O O . LEU A 1 94 ? -2.991 12.905 18.269 1.00 88.25 94 LEU A O 1
ATOM 685 N N . ILE A 1 95 ? -3.008 11.032 17.027 1.00 85.75 95 ILE A N 1
ATOM 686 C CA . ILE A 1 95 ? -4.241 10.481 17.609 1.00 85.75 95 ILE A CA 1
ATOM 687 C C . ILE A 1 95 ? -4.041 10.153 19.094 1.00 85.75 95 ILE A C 1
ATOM 689 O O . ILE A 1 95 ? -4.881 10.516 19.915 1.00 85.75 95 ILE A O 1
ATOM 693 N N . VAL A 1 96 ? -2.922 9.505 19.438 1.00 83.75 96 VAL A N 1
ATOM 694 C CA . VAL A 1 96 ? -2.606 9.111 20.821 1.00 83.75 96 VAL A CA 1
ATOM 695 C C . VAL A 1 96 ? -2.331 10.330 21.702 1.00 83.75 96 VAL A C 1
ATOM 697 O O . VAL A 1 96 ? -2.865 10.422 22.802 1.00 83.75 96 VAL A O 1
ATOM 700 N N . VAL A 1 97 ? -1.518 11.279 21.232 1.00 86.62 97 VAL A N 1
ATOM 701 C CA . VAL A 1 97 ? -1.167 12.484 22.004 1.00 86.62 97 VAL A CA 1
ATOM 702 C C . VAL A 1 97 ? -2.341 13.458 22.105 1.00 86.62 97 VAL A C 1
ATOM 704 O O . VAL A 1 97 ? -2.480 14.142 23.114 1.00 86.62 97 VAL A O 1
ATOM 707 N N . GLY A 1 98 ? -3.195 13.519 21.083 1.00 84.38 98 GLY A N 1
ATOM 708 C CA . GLY A 1 98 ? -4.388 14.364 21.066 1.00 84.38 98 GLY A CA 1
ATOM 709 C C . GLY A 1 98 ? -5.573 13.820 21.869 1.00 84.38 98 GLY A C 1
ATOM 710 O O . GLY A 1 98 ? -6.638 14.425 21.802 1.00 84.38 98 GLY A O 1
ATOM 711 N N . ASP A 1 99 ? -5.412 12.689 22.569 1.00 77.00 99 ASP A N 1
ATOM 712 C CA . ASP A 1 99 ? -6.472 11.978 23.305 1.00 77.00 99 ASP A CA 1
ATOM 713 C C . ASP A 1 99 ? -7.741 11.745 22.457 1.00 77.00 99 ASP A C 1
ATOM 715 O O . ASP A 1 99 ? -8.885 11.830 22.912 1.00 77.00 99 ASP A O 1
ATOM 719 N N . ILE A 1 100 ? -7.543 11.479 21.162 1.00 75.50 100 ILE A N 1
ATOM 720 C CA . ILE A 1 100 ? -8.643 11.207 20.242 1.00 75.50 100 ILE A CA 1
ATOM 721 C C . ILE A 1 100 ? -9.068 9.757 20.462 1.00 75.50 100 ILE A C 1
ATOM 723 O O . ILE A 1 100 ? -8.322 8.818 20.175 1.00 75.50 100 ILE A O 1
ATOM 727 N N . SER A 1 101 ? -10.297 9.563 20.941 1.00 73.25 101 SER A N 1
ATOM 728 C CA . SER A 1 101 ? -10.888 8.234 21.110 1.00 73.25 101 SER A CA 1
ATOM 729 C C . SER A 1 101 ? -11.065 7.545 19.750 1.00 73.25 101 SER A C 1
ATOM 731 O O . SER A 1 101 ? -12.064 7.730 19.058 1.00 73.25 101 SER A O 1
ATOM 733 N N . ALA A 1 102 ? -10.067 6.755 19.359 1.00 62.59 102 ALA A N 1
ATOM 734 C CA . ALA A 1 102 ? -9.995 6.051 18.079 1.00 62.59 102 ALA A CA 1
ATOM 735 C C . ALA A 1 102 ? -9.555 4.592 18.293 1.00 62.59 102 ALA A C 1
ATOM 737 O O . ALA A 1 102 ? -8.607 4.120 17.669 1.00 62.59 102 ALA A O 1
ATOM 738 N N . ARG A 1 103 ? -10.200 3.903 19.248 1.00 71.12 103 ARG A N 1
ATOM 739 C CA . ARG A 1 103 ? -9.849 2.546 19.722 1.00 71.12 103 ARG A CA 1
ATOM 740 C C . ARG A 1 103 ? -9.365 1.632 18.583 1.00 71.12 103 ARG A C 1
ATOM 742 O O . ARG A 1 103 ? -10.093 1.407 17.625 1.00 71.12 103 ARG A O 1
ATOM 749 N N . GLY A 1 104 ? -8.133 1.129 18.698 1.00 75.06 104 GLY A N 1
ATOM 750 C CA . GLY A 1 104 ? -7.520 0.183 17.752 1.00 75.06 104 GLY A CA 1
ATOM 751 C C . GLY A 1 104 ? -6.985 0.791 16.446 1.00 75.06 104 GLY A C 1
ATOM 752 O O . GLY A 1 104 ? -6.018 0.271 15.892 1.00 75.06 104 GLY A O 1
ATOM 753 N N . ILE A 1 105 ? -7.512 1.936 15.992 1.00 80.62 105 ILE A N 1
ATOM 754 C CA . ILE A 1 105 ? -7.164 2.547 14.696 1.00 80.62 105 ILE A CA 1
ATOM 755 C C . ILE A 1 105 ? -5.666 2.896 14.580 1.00 80.62 105 ILE A C 1
ATOM 757 O O . ILE A 1 105 ? -5.079 2.547 13.556 1.00 80.62 105 ILE A O 1
ATOM 761 N N . PRO A 1 106 ? -4.994 3.514 15.579 1.00 84.44 106 PRO A N 1
ATOM 762 C CA . PRO A 1 106 ? -3.563 3.821 15.483 1.00 84.44 106 PRO A CA 1
ATOM 763 C C . PRO A 1 106 ? -2.690 2.587 15.246 1.00 84.44 106 PRO A C 1
ATOM 765 O O . PRO A 1 106 ? -1.791 2.610 14.407 1.00 84.44 106 PRO A O 1
ATOM 768 N N . LEU A 1 107 ? -2.967 1.497 15.965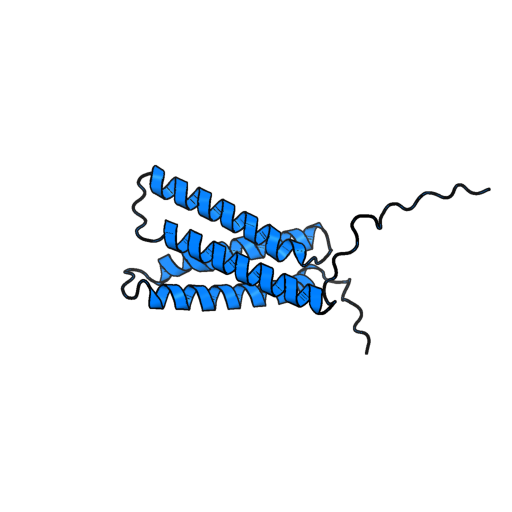 1.00 83.62 107 LEU A N 1
ATOM 769 C CA . LEU A 1 107 ? -2.202 0.258 15.852 1.00 83.62 107 LEU A CA 1
ATOM 770 C C . LEU A 1 107 ? -2.481 -0.434 14.513 1.00 83.62 107 LEU A C 1
ATOM 772 O O . LEU A 1 107 ? -1.542 -0.836 13.827 1.00 83.62 107 LEU A O 1
ATOM 776 N N . ALA A 1 108 ? -3.754 -0.511 14.118 1.00 84.50 108 ALA A N 1
ATOM 777 C CA . ALA A 1 108 ? -4.177 -1.082 12.844 1.00 84.50 108 ALA A CA 1
ATOM 778 C C . ALA A 1 108 ? -3.566 -0.342 11.649 1.00 84.50 108 ALA A C 1
ATOM 780 O O . ALA A 1 108 ? -3.090 -0.973 10.707 1.00 84.50 108 ALA A O 1
ATOM 781 N N . LEU A 1 109 ? -3.520 0.992 11.712 1.00 86.12 109 LEU A N 1
ATOM 782 C CA . LEU A 1 109 ? -2.918 1.843 10.691 1.00 86.12 109 LEU A CA 1
ATOM 783 C C . LEU A 1 109 ? -1.415 1.568 10.544 1.00 86.12 109 LEU A C 1
ATOM 785 O O . LEU A 1 109 ? -0.929 1.408 9.424 1.00 86.12 109 LEU A O 1
ATOM 789 N N . ILE A 1 110 ? -0.684 1.465 11.661 1.00 88.88 110 ILE A N 1
ATOM 790 C CA . ILE A 1 110 ? 0.752 1.149 11.651 1.00 88.88 110 ILE A CA 1
ATOM 791 C C . ILE A 1 110 ? 0.986 -0.250 11.073 1.00 88.88 110 ILE A C 1
ATOM 793 O O . ILE A 1 110 ? 1.785 -0.401 10.148 1.00 88.88 110 ILE A O 1
ATOM 797 N N . LEU A 1 111 ? 0.291 -1.271 11.588 1.00 88.06 111 LEU A N 1
ATOM 798 C CA . LEU A 1 111 ? 0.436 -2.654 11.120 1.00 88.06 111 LEU A CA 1
ATOM 799 C C . LEU A 1 111 ? 0.126 -2.767 9.627 1.00 88.06 111 LEU A C 1
ATOM 801 O O . LEU A 1 111 ? 0.908 -3.339 8.870 1.00 88.06 111 LEU A O 1
ATOM 805 N N . SER A 1 112 ? -0.973 -2.161 9.191 1.00 91.06 112 SER A N 1
ATOM 806 C CA . SER A 1 112 ? -1.366 -2.127 7.788 1.00 91.06 112 SER A CA 1
ATOM 807 C C . SER A 1 112 ? -0.318 -1.443 6.905 1.00 91.06 112 SER A C 1
ATOM 809 O O . SER A 1 112 ? 0.011 -1.963 5.837 1.00 91.06 112 SER A O 1
ATOM 811 N N . ALA A 1 113 ? 0.273 -0.328 7.343 1.00 92.19 113 ALA A N 1
ATOM 812 C CA . ALA A 1 113 ? 1.333 0.339 6.588 1.00 92.19 113 ALA A CA 1
ATOM 813 C C . ALA A 1 113 ? 2.601 -0.531 6.466 1.00 92.19 113 ALA A C 1
ATOM 815 O O . ALA A 1 113 ? 3.242 -0.544 5.413 1.00 92.19 113 ALA A O 1
ATOM 816 N N . TRP A 1 114 ? 2.941 -1.312 7.496 1.00 93.94 114 TRP A N 1
ATOM 817 C CA . TRP A 1 114 ? 4.037 -2.286 7.424 1.00 93.94 114 TRP A CA 1
ATOM 818 C C . TRP A 1 114 ? 3.741 -3.440 6.465 1.00 93.94 114 TRP A C 1
ATOM 820 O O . TRP A 1 114 ? 4.624 -3.829 5.698 1.00 93.94 114 TRP A O 1
ATOM 830 N N . VAL A 1 115 ? 2.509 -3.959 6.460 1.00 94.06 115 VAL A N 1
ATOM 831 C CA . VAL A 1 115 ? 2.074 -4.969 5.480 1.00 94.06 115 VAL A CA 1
ATOM 832 C C . VAL A 1 115 ? 2.188 -4.403 4.064 1.00 94.06 115 VAL A C 1
ATOM 834 O O . VAL A 1 115 ? 2.733 -5.067 3.184 1.00 94.06 115 VAL A O 1
ATOM 837 N N . LEU A 1 116 ? 1.754 -3.158 3.848 1.00 94.25 116 LEU A N 1
ATOM 838 C CA . LEU A 1 116 ? 1.870 -2.479 2.557 1.00 94.25 116 LEU A CA 1
ATOM 839 C C . LEU A 1 116 ? 3.331 -2.368 2.107 1.00 94.25 116 LEU A C 1
ATOM 841 O O . LEU A 1 116 ? 3.645 -2.696 0.962 1.00 94.25 116 LEU A O 1
ATOM 845 N N . LEU A 1 117 ? 4.231 -1.964 3.010 1.00 94.81 117 LEU A N 1
ATOM 846 C CA . LEU A 1 117 ? 5.668 -1.911 2.743 1.00 94.81 117 LEU A CA 1
ATOM 847 C C . LEU A 1 117 ? 6.228 -3.289 2.376 1.00 94.81 117 LEU A C 1
ATOM 849 O O . LEU A 1 117 ? 6.939 -3.403 1.377 1.00 94.81 117 LEU A O 1
ATOM 853 N N . ALA A 1 118 ? 5.883 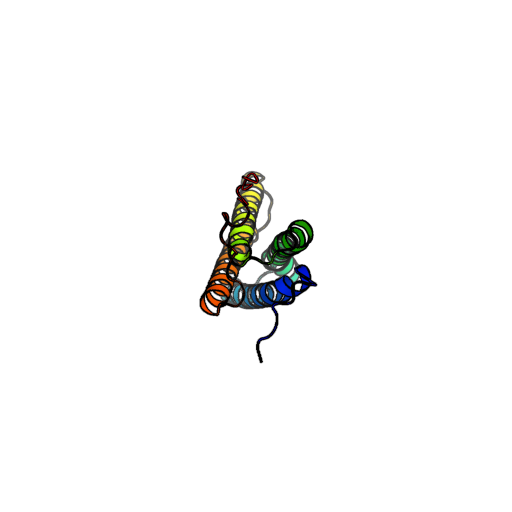-4.336 3.126 1.00 94.19 118 ALA A N 1
ATOM 854 C CA . ALA A 1 118 ? 6.329 -5.696 2.838 1.00 94.19 118 ALA A CA 1
ATOM 855 C C . ALA A 1 118 ? 5.849 -6.173 1.455 1.00 94.19 118 ALA A C 1
ATOM 857 O O . ALA A 1 118 ? 6.652 -6.682 0.669 1.00 94.19 118 ALA A O 1
ATOM 858 N N . CYS A 1 119 ? 4.574 -5.949 1.115 1.00 94.31 119 CYS A N 1
ATOM 859 C CA . CYS A 1 119 ? 4.021 -6.270 -0.202 1.00 94.31 119 CYS A CA 1
ATOM 860 C C . CYS A 1 119 ? 4.718 -5.483 -1.323 1.00 94.31 119 CYS A C 1
ATOM 862 O O . CYS A 1 119 ? 5.090 -6.065 -2.344 1.00 94.31 119 CYS A O 1
ATOM 864 N N . ALA A 1 120 ? 4.937 -4.180 -1.134 1.00 90.94 120 ALA A N 1
ATOM 865 C CA . ALA A 1 120 ? 5.584 -3.325 -2.124 1.00 90.94 120 ALA A CA 1
ATOM 866 C C . ALA A 1 120 ? 7.048 -3.722 -2.366 1.00 90.94 120 ALA A C 1
ATOM 868 O O . ALA A 1 120 ? 7.482 -3.795 -3.517 1.00 90.94 120 ALA A O 1
ATOM 869 N N . VAL A 1 121 ? 7.796 -4.030 -1.301 1.00 91.56 121 VAL A N 1
ATOM 870 C CA . VAL A 1 121 ? 9.178 -4.521 -1.393 1.00 91.56 121 VAL A CA 1
ATOM 871 C C . VAL A 1 121 ? 9.222 -5.881 -2.084 1.00 91.56 121 VAL A C 1
ATOM 873 O O . VAL A 1 121 ? 10.029 -6.064 -2.993 1.00 91.56 121 VAL A O 1
ATOM 876 N N . LEU A 1 122 ? 8.336 -6.812 -1.720 1.00 91.62 122 LEU A N 1
ATOM 877 C CA . LEU A 1 122 ? 8.261 -8.126 -2.358 1.00 91.62 122 LEU A CA 1
ATOM 878 C C . LEU A 1 122 ? 8.020 -7.999 -3.868 1.00 91.62 122 LEU A C 1
ATOM 880 O O . LEU A 1 122 ? 8.767 -8.571 -4.662 1.00 91.62 122 LEU A O 1
ATOM 884 N N . VAL A 1 123 ? 7.024 -7.208 -4.277 1.00 89.50 123 VAL A N 1
ATOM 885 C CA . VAL A 1 123 ? 6.726 -6.980 -5.700 1.00 89.50 123 VAL A CA 1
ATOM 886 C C . VAL A 1 123 ? 7.892 -6.281 -6.401 1.00 89.50 123 VAL A C 1
ATOM 888 O O . VAL A 1 123 ? 8.267 -6.688 -7.500 1.00 89.50 123 VAL A O 1
ATOM 891 N N . ALA A 1 124 ? 8.526 -5.289 -5.770 1.00 86.62 124 ALA A N 1
ATOM 892 C CA . ALA A 1 124 ? 9.706 -4.626 -6.323 1.00 86.62 124 ALA A CA 1
ATOM 893 C C . ALA A 1 124 ? 10.866 -5.607 -6.565 1.00 86.62 124 ALA A C 1
ATOM 895 O O . ALA A 1 124 ? 11.485 -5.579 -7.632 1.00 86.62 124 ALA A O 1
ATOM 896 N N . VAL A 1 125 ? 11.133 -6.508 -5.613 1.00 88.25 125 VAL A N 1
ATOM 897 C CA . VAL A 1 125 ? 12.155 -7.557 -5.743 1.00 88.25 125 VAL A CA 1
ATOM 898 C C . VAL A 1 125 ? 11.807 -8.509 -6.886 1.00 88.25 125 VAL A C 1
ATOM 900 O O . VAL A 1 125 ? 12.657 -8.759 -7.740 1.00 88.25 125 VAL A O 1
ATOM 903 N N . VAL A 1 126 ? 10.560 -8.982 -6.968 1.00 88.31 126 VAL A N 1
ATOM 904 C CA . VAL A 1 126 ? 10.106 -9.878 -8.047 1.00 88.31 126 VAL A CA 1
ATOM 905 C C . VAL A 1 126 ? 10.272 -9.225 -9.421 1.00 88.31 126 VAL A C 1
ATOM 907 O O . VAL A 1 126 ? 10.782 -9.859 -10.348 1.00 88.31 126 VAL A O 1
ATOM 910 N N . LEU A 1 127 ? 9.894 -7.952 -9.564 1.00 84.25 127 LEU A N 1
ATOM 911 C CA . LEU A 1 127 ? 10.043 -7.210 -10.820 1.00 84.25 127 LEU A CA 1
ATOM 912 C C . LEU A 1 127 ? 11.509 -7.016 -11.215 1.00 84.25 127 LEU A C 1
ATOM 914 O O . LEU A 1 127 ? 11.836 -7.120 -12.401 1.00 84.25 127 LEU A O 1
ATOM 918 N N . ARG A 1 128 ? 12.381 -6.767 -10.230 1.00 81.38 128 ARG A N 1
ATOM 919 C CA . ARG A 1 128 ? 13.822 -6.603 -10.438 1.00 81.38 128 ARG A CA 1
ATOM 920 C C . ARG A 1 128 ? 14.484 -7.911 -10.865 1.00 81.38 128 ARG A C 1
ATOM 922 O O . ARG A 1 128 ? 15.220 -7.914 -11.844 1.00 81.38 128 ARG A O 1
ATOM 929 N N . VAL A 1 129 ? 14.183 -9.018 -10.185 1.00 84.25 129 VAL A N 1
ATOM 930 C CA . VAL A 1 129 ? 14.719 -10.350 -10.526 1.00 84.25 129 VAL A CA 1
ATOM 931 C C . VAL A 1 129 ? 14.205 -10.823 -11.889 1.00 84.25 129 VAL A C 1
ATOM 933 O O . VAL A 1 129 ? 14.941 -11.455 -12.638 1.00 84.25 129 VAL A O 1
ATOM 936 N N . SER A 1 130 ? 12.973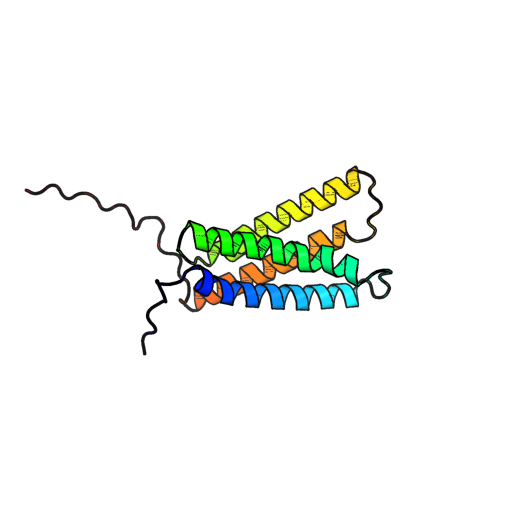 -10.463 -12.255 1.00 80.69 130 SER A N 1
ATOM 937 C CA . SER A 1 130 ? 12.385 -10.817 -13.555 1.00 80.69 130 SER A CA 1
ATOM 938 C C . SER A 1 130 ? 12.877 -9.949 -14.724 1.00 80.69 130 SER A C 1
ATOM 940 O O . SER A 1 130 ? 12.400 -10.131 -15.842 1.00 80.69 130 SER A O 1
ATOM 942 N N . GLY A 1 131 ? 13.743 -8.955 -14.485 1.00 70.56 131 GLY A N 1
ATOM 943 C CA . GLY A 1 131 ? 14.255 -8.037 -15.514 1.00 70.56 131 GLY A CA 1
ATOM 944 C C . GLY A 1 131 ? 13.212 -7.095 -16.131 1.00 70.56 131 GLY A C 1
ATOM 945 O O . GLY A 1 131 ? 13.528 -6.348 -17.049 1.00 70.56 131 GLY A O 1
ATOM 946 N N . LYS A 1 132 ? 11.966 -7.092 -15.635 1.00 64.25 132 LYS A N 1
ATOM 947 C CA . LYS A 1 132 ? 10.846 -6.359 -16.252 1.00 64.25 132 LYS A CA 1
ATOM 948 C C . LYS A 1 132 ? 10.884 -4.851 -15.988 1.00 64.25 132 LYS A C 1
ATOM 950 O O . LYS A 1 132 ? 10.206 -4.115 -16.689 1.00 64.25 132 LYS A O 1
ATOM 955 N N . HIS A 1 133 ? 11.592 -4.408 -14.947 1.00 61.22 133 HIS A N 1
ATOM 956 C CA . HIS A 1 133 ? 11.634 -3.015 -14.476 1.00 61.22 133 HIS A CA 1
ATOM 957 C C . HIS A 1 133 ? 13.021 -2.666 -13.908 1.00 61.22 133 HIS A C 1
ATOM 959 O O . HIS A 1 133 ? 13.127 -2.124 -12.808 1.00 61.22 133 HIS A O 1
ATOM 965 N N . ALA A 1 134 ? 14.096 -3.042 -14.608 1.00 56.66 134 ALA A N 1
ATOM 966 C CA . ALA A 1 134 ? 15.434 -2.622 -14.207 1.00 56.66 134 ALA A CA 1
ATOM 967 C C . ALA A 1 134 ? 15.488 -1.086 -14.206 1.00 56.66 134 ALA A C 1
ATOM 969 O O . ALA A 1 134 ? 15.262 -0.454 -15.239 1.00 56.66 134 ALA A O 1
ATOM 970 N N . ASP A 1 135 ? 15.724 -0.490 -13.035 1.00 56.00 135 ASP A N 1
ATOM 971 C CA . ASP A 1 135 ? 15.946 0.948 -12.933 1.00 56.00 135 ASP A CA 1
ATOM 972 C C . ASP A 1 135 ? 17.146 1.291 -13.833 1.00 56.00 135 ASP A C 1
ATOM 974 O O . ASP A 1 135 ? 18.215 0.691 -13.696 1.00 56.00 135 ASP A O 1
ATOM 978 N N . ALA A 1 136 ? 16.967 2.212 -14.786 1.00 49.31 136 ALA A N 1
ATOM 979 C CA . ALA A 1 136 ? 18.087 2.718 -15.573 1.00 49.31 136 ALA A CA 1
ATOM 980 C C . ALA A 1 136 ? 19.139 3.296 -14.613 1.00 49.31 136 ALA A C 1
ATOM 982 O O . ALA A 1 136 ? 18.783 3.984 -13.651 1.00 49.31 136 ALA A O 1
ATOM 983 N N . ALA A 1 137 ? 20.420 2.999 -14.854 1.00 48.69 137 ALA A N 1
ATOM 984 C CA . ALA A 1 137 ? 21.507 3.526 -14.037 1.00 48.69 137 ALA A CA 1
ATOM 985 C C . ALA A 1 137 ? 21.427 5.061 -13.992 1.00 48.69 137 ALA A C 1
ATOM 987 O O . ALA A 1 137 ? 21.208 5.707 -15.017 1.00 48.69 137 ALA A O 1
ATOM 988 N N . ILE A 1 138 ? 21.588 5.630 -12.796 1.00 43.53 138 ILE A N 1
ATOM 989 C CA . ILE A 1 138 ? 21.420 7.067 -12.519 1.00 43.53 138 ILE A CA 1
ATOM 990 C C . ILE A 1 138 ? 22.387 7.935 -13.359 1.00 43.53 138 ILE A C 1
ATOM 992 O O . ILE A 1 138 ? 22.085 9.094 -13.620 1.00 43.53 138 ILE A O 1
ATOM 996 N N . ASP A 1 139 ? 23.476 7.356 -13.878 1.00 39.16 139 ASP A N 1
ATOM 997 C CA . ASP A 1 139 ? 24.550 8.064 -14.591 1.00 39.16 139 ASP A CA 1
ATOM 998 C C . ASP A 1 139 ? 24.408 8.116 -16.128 1.00 39.16 139 ASP A C 1
ATOM 1000 O O . ASP A 1 139 ? 25.303 8.608 -16.814 1.00 39.16 139 ASP A O 1
ATOM 1004 N N . ALA A 1 140 ? 23.308 7.628 -16.711 1.00 45.91 140 ALA A N 1
ATOM 1005 C CA . ALA A 1 140 ? 23.183 7.525 -18.173 1.00 45.91 140 ALA A CA 1
ATOM 1006 C C . ALA A 1 140 ? 23.030 8.871 -18.927 1.00 45.91 140 ALA A C 1
ATOM 1008 O O . ALA A 1 140 ? 23.076 8.872 -20.154 1.00 45.91 140 ALA A O 1
ATOM 1009 N N . ASP A 1 141 ? 22.873 10.003 -18.227 1.00 44.00 141 ASP A N 1
ATOM 1010 C CA . ASP A 1 141 ? 22.659 11.329 -18.837 1.00 44.00 141 ASP A CA 1
ATOM 1011 C C . ASP A 1 141 ? 23.923 12.221 -18.895 1.00 44.00 141 ASP A C 1
ATOM 1013 O O . ASP A 1 141 ? 23.843 13.365 -19.347 1.00 44.00 141 ASP A O 1
ATOM 1017 N N . VAL A 1 142 ? 25.119 11.733 -18.527 1.00 46.72 142 VAL A N 1
ATOM 1018 C CA . VAL A 1 142 ? 26.368 12.477 -18.808 1.00 46.72 142 VAL A CA 1
ATOM 1019 C C . VAL A 1 142 ? 26.834 12.180 -20.234 1.00 46.72 142 VAL A C 1
ATOM 1021 O O . VAL A 1 142 ? 27.833 11.501 -20.472 1.00 46.72 142 VAL A O 1
ATOM 1024 N N . ALA A 1 143 ? 26.103 12.708 -21.214 1.00 47.41 143 ALA A N 1
ATOM 1025 C CA . ALA A 1 143 ? 26.642 12.889 -22.554 1.00 47.41 143 ALA A CA 1
ATOM 1026 C C . A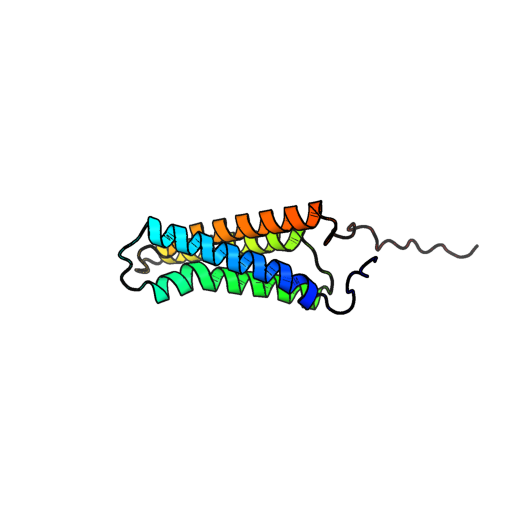LA A 1 143 ? 27.761 13.940 -22.466 1.00 47.41 143 ALA A C 1
ATOM 1028 O O . ALA A 1 143 ? 27.505 15.143 -22.480 1.00 47.41 143 ALA A O 1
ATOM 1029 N N . VAL A 1 144 ? 29.010 13.490 -22.320 1.00 53.94 144 VAL A N 1
ATOM 1030 C CA . VAL A 1 144 ? 30.183 14.360 -22.466 1.00 53.94 144 VAL A CA 1
ATOM 1031 C C . VAL A 1 144 ? 30.138 14.938 -23.885 1.00 53.94 144 VAL A C 1
ATOM 1033 O O . VAL A 1 144 ? 30.168 14.158 -24.841 1.00 53.94 144 VAL A O 1
ATOM 1036 N N . PRO A 1 145 ? 30.057 16.269 -24.073 1.00 49.59 145 PRO A N 1
ATOM 1037 C CA . PRO A 1 145 ? 30.147 16.851 -25.400 1.00 49.59 145 PRO A CA 1
ATOM 1038 C C . PRO A 1 145 ? 31.559 16.590 -25.922 1.00 49.59 145 PRO A C 1
ATOM 1040 O O . PRO A 1 145 ? 32.528 17.164 -25.426 1.00 49.59 145 PRO A O 1
ATOM 1043 N N . VAL A 1 146 ? 31.695 15.705 -26.907 1.00 59.50 146 VAL A N 1
ATOM 1044 C CA . VAL A 1 146 ? 32.947 15.590 -27.654 1.00 59.50 146 VAL A CA 1
ATOM 1045 C C . VAL A 1 146 ? 33.022 16.830 -28.538 1.00 59.50 146 VAL A C 1
ATOM 1047 O O . VAL A 1 146 ? 32.240 16.976 -29.477 1.00 59.50 146 VAL A O 1
ATOM 1050 N N . ALA A 1 147 ? 33.909 17.764 -28.193 1.00 54.91 147 ALA A N 1
ATOM 1051 C CA . ALA A 1 147 ? 34.205 18.899 -29.055 1.00 54.91 147 ALA A CA 1
ATOM 1052 C C . ALA A 1 147 ? 34.733 18.373 -30.405 1.00 54.91 147 ALA A C 1
ATOM 1054 O O . ALA A 1 147 ? 35.572 17.466 -30.400 1.00 54.91 147 ALA A O 1
ATOM 1055 N N . PRO A 1 148 ? 34.248 18.887 -31.548 1.00 62.28 148 PRO A N 1
ATOM 1056 C CA . PRO A 1 148 ? 34.774 18.488 -32.846 1.00 62.28 148 PRO A CA 1
ATOM 1057 C C . PRO A 1 148 ? 36.239 18.929 -32.963 1.00 62.28 148 PRO A C 1
ATOM 1059 O O . PRO A 1 148 ? 36.567 20.072 -32.641 1.00 62.28 148 PRO A O 1
ATOM 1062 N N . VAL A 1 149 ? 37.093 17.991 -33.384 1.00 62.91 149 VAL A N 1
ATOM 1063 C CA . VAL A 1 149 ? 38.504 18.217 -33.743 1.00 62.91 149 VAL A CA 1
ATOM 1064 C C . VAL A 1 149 ? 38.584 18.822 -35.136 1.00 62.91 149 VAL A C 1
ATOM 1066 O O . VAL A 1 149 ? 37.847 18.326 -36.018 1.00 62.91 149 VAL A O 1
#

Sequence (149 aa):
MDVEPSHGHPVLAAAGPVAIVAVLHAAVSTAIIAAVEPDVPDLAVYWLQAVLLPSLGWALLVLGRAAVWKRPSAFWLGASAGLVVLAAFVTAFLIVVGDISARGIPLALILSAWVLLACAVLVAVVLRVSGKHADAAIDADVAVPVAPV